Protein AF-A0A6G0Y8Z0-F1 (afdb_monomer_lite)

pLDDT: mean 74.27, std 19.46, range [31.98, 96.38]

Structure (mmCIF, N/CA/C/O backbone):
data_AF-A0A6G0Y8Z0-F1
#
_entry.id   AF-A0A6G0Y8Z0-F1
#
loop_
_atom_site.group_PDB
_atom_site.id
_atom_site.type_symbol
_atom_site.label_atom_id
_atom_site.label_alt_id
_atom_site.label_comp_id
_atom_site.label_asym_id
_atom_site.label_entity_id
_atom_site.label_seq_id
_atom_site.pdbx_PDB_ins_code
_atom_site.Cartn_x
_atom_site.Cartn_y
_atom_site.Cartn_z
_atom_site.occupancy
_atom_site.B_iso_or_equiv
_atom_site.auth_seq_id
_atom_site.auth_comp_id
_atom_site.auth_asym_id
_atom_site.auth_atom_id
_atom_site.pdbx_PDB_model_num
ATOM 1 N N . MET A 1 1 ? -22.392 6.645 44.620 1.00 35.78 1 MET A N 1
ATOM 2 C CA . MET A 1 1 ? -23.364 5.605 44.227 1.00 35.78 1 MET A CA 1
ATOM 3 C C . MET A 1 1 ? -23.033 5.172 42.813 1.00 35.78 1 MET A C 1
ATOM 5 O O . MET A 1 1 ? -23.244 5.935 41.882 1.00 35.78 1 MET A O 1
ATOM 9 N N . LEU A 1 2 ? -22.400 4.007 42.690 1.00 34.41 2 LEU A N 1
ATOM 10 C CA . LEU A 1 2 ? -22.089 3.353 41.422 1.00 34.41 2 LEU A CA 1
ATOM 11 C C . LEU A 1 2 ? -23.394 2.769 40.872 1.00 34.41 2 LEU A C 1
ATOM 13 O O . LEU A 1 2 ? -24.021 1.961 41.552 1.00 34.41 2 LEU A O 1
ATOM 17 N N . HIS A 1 3 ? -23.819 3.185 39.681 1.00 34.94 3 HIS A N 1
ATOM 18 C CA . HIS A 1 3 ? -24.912 2.524 38.973 1.00 34.94 3 HIS A CA 1
ATOM 19 C C . HIS A 1 3 ? -24.290 1.505 38.015 1.00 34.94 3 HIS A C 1
ATOM 21 O O . HIS A 1 3 ? -23.882 1.832 36.904 1.00 34.94 3 HIS A O 1
ATOM 27 N N . SER A 1 4 ? -24.121 0.285 38.523 1.00 34.31 4 SER A N 1
ATOM 28 C CA . SER A 1 4 ? -23.750 -0.896 37.749 1.00 34.31 4 SER A CA 1
ATOM 29 C C . SER A 1 4 ? -25.020 -1.440 37.105 1.00 34.31 4 SER A C 1
ATOM 31 O O . SER A 1 4 ? -25.866 -1.998 37.801 1.00 34.31 4 SER A O 1
ATOM 33 N N . THR A 1 5 ? -25.189 -1.262 35.797 1.00 39.19 5 THR A N 1
ATOM 34 C CA . THR A 1 5 ? -26.261 -1.939 35.061 1.00 39.19 5 THR A CA 1
ATOM 35 C C . THR A 1 5 ? -25.855 -3.387 34.814 1.00 39.19 5 THR A C 1
ATOM 37 O O . THR A 1 5 ? -25.030 -3.691 33.956 1.00 39.19 5 THR A O 1
ATOM 40 N N . PHE A 1 6 ? -26.437 -4.232 35.655 1.00 36.31 6 PHE A N 1
ATOM 41 C CA . PHE A 1 6 ? -26.593 -5.678 35.586 1.00 36.31 6 PHE A CA 1
ATOM 42 C C . PHE A 1 6 ? -27.009 -6.133 34.174 1.00 36.31 6 PHE A C 1
ATOM 44 O O . PHE A 1 6 ? -28.038 -5.691 33.664 1.00 36.31 6 PHE A O 1
ATOM 51 N N . ILE A 1 7 ? -26.210 -6.995 33.543 1.00 43.75 7 ILE A N 1
ATOM 52 C CA . ILE A 1 7 ? -26.629 -7.807 32.394 1.00 43.75 7 ILE A CA 1
ATOM 53 C C . ILE A 1 7 ? -26.793 -9.222 32.959 1.00 43.75 7 ILE A C 1
ATOM 55 O O . ILE A 1 7 ? -25.804 -9.737 33.479 1.00 43.75 7 ILE A O 1
ATOM 59 N N . PRO A 1 8 ? -27.998 -9.816 32.943 1.00 39.38 8 PRO A N 1
ATOM 60 C CA . PRO A 1 8 ? -28.197 -11.157 33.473 1.00 39.38 8 PRO A CA 1
ATOM 61 C C . PRO A 1 8 ? -27.444 -12.197 32.641 1.00 39.38 8 PRO A C 1
ATOM 63 O O . PRO A 1 8 ? -27.561 -12.225 31.414 1.00 39.38 8 PRO A O 1
ATOM 66 N N . ASP A 1 9 ? -26.695 -13.043 33.344 1.00 45.78 9 ASP A N 1
ATOM 67 C CA . ASP A 1 9 ? -26.258 -14.354 32.887 1.00 45.78 9 ASP A CA 1
ATOM 68 C C . ASP A 1 9 ? -27.480 -15.282 32.855 1.00 45.78 9 ASP A C 1
ATOM 70 O O . ASP A 1 9 ? -27.938 -15.704 33.911 1.00 45.78 9 ASP A O 1
ATOM 74 N N . GLU A 1 10 ? -27.990 -15.624 31.673 1.00 44.56 10 GLU A N 1
ATOM 75 C CA . GLU A 1 10 ? -28.764 -16.857 31.492 1.00 44.56 10 GLU A CA 1
ATOM 76 C C . GLU A 1 10 ? -28.266 -17.569 30.234 1.00 44.56 10 GLU A C 1
ATOM 78 O O . GLU A 1 10 ? -28.474 -17.153 29.092 1.00 44.56 10 GLU A O 1
ATOM 83 N N . VAL A 1 11 ? -27.503 -18.622 30.508 1.00 51.28 11 VAL A N 1
ATOM 84 C CA . VAL A 1 11 ? -27.180 -19.722 29.614 1.00 51.28 11 VAL A CA 1
ATOM 85 C C . VAL A 1 11 ? -28.236 -20.773 29.927 1.00 51.28 11 VAL A C 1
ATOM 87 O O . VAL A 1 11 ? -28.260 -21.225 31.062 1.00 51.28 11 VAL A O 1
ATOM 90 N N . ASP A 1 12 ? -29.079 -21.141 28.967 1.00 37.97 12 ASP A N 1
ATOM 91 C CA . ASP A 1 12 ? -29.821 -22.402 29.019 1.00 37.97 12 ASP A CA 1
ATOM 92 C C . ASP A 1 12 ? -29.934 -22.973 27.595 1.00 37.97 12 ASP A C 1
ATOM 94 O O . ASP A 1 12 ? -30.586 -22.429 26.704 1.00 37.97 12 ASP A O 1
ATOM 98 N N . ASP A 1 13 ? -29.148 -24.033 27.412 1.00 40.12 13 ASP A N 1
ATOM 99 C CA . ASP A 1 13 ? -29.498 -25.321 26.821 1.00 40.12 13 ASP A CA 1
ATOM 100 C C . ASP A 1 13 ? -29.917 -25.431 25.344 1.00 40.12 13 ASP A C 1
ATOM 102 O O . ASP A 1 13 ? -31.070 -25.339 24.939 1.00 40.12 13 ASP A O 1
ATOM 106 N N . LEU A 1 14 ? -28.896 -25.769 24.549 1.00 46.41 14 LEU A N 1
ATOM 107 C CA . LEU A 1 14 ? -28.845 -26.892 23.603 1.00 46.41 14 LEU A CA 1
ATOM 108 C C . LEU A 1 14 ? -30.175 -27.633 23.339 1.00 46.41 14 LEU A C 1
ATOM 110 O O . LEU A 1 14 ? -30.406 -28.720 23.868 1.00 46.41 14 LEU A O 1
ATOM 114 N N . GLU A 1 15 ? -30.953 -27.159 22.365 1.00 42.38 15 GLU A N 1
ATOM 115 C CA . GLU A 1 15 ? -31.803 -28.050 21.572 1.00 42.38 15 GLU A CA 1
ATOM 116 C C . GLU A 1 15 ? -31.034 -28.576 20.352 1.00 42.38 15 GLU A C 1
ATOM 118 O O . GLU A 1 15 ? -30.883 -27.956 19.300 1.00 42.38 15 GLU A O 1
ATOM 123 N N . ASN A 1 16 ? -30.507 -29.774 20.579 1.00 47.06 16 ASN A N 1
ATOM 124 C CA . ASN A 1 16 ? -30.175 -30.833 19.640 1.00 47.06 16 ASN A CA 1
ATOM 125 C C . ASN A 1 16 ? -31.035 -30.839 18.352 1.00 47.06 16 ASN A C 1
ATOM 127 O O . ASN A 1 16 ? -32.107 -31.437 18.320 1.00 47.06 16 ASN A O 1
ATOM 131 N N . CYS A 1 17 ? -30.519 -30.288 17.251 1.00 31.98 17 CYS A N 1
ATOM 132 C CA . CYS A 1 17 ? -30.958 -30.673 15.906 1.00 31.98 17 CYS A CA 1
ATOM 133 C C . CYS A 1 17 ? -30.016 -31.751 15.363 1.00 31.98 17 CYS A C 1
ATOM 135 O O . CYS A 1 17 ? -29.086 -31.489 14.599 1.00 31.98 17 CYS A O 1
ATOM 137 N N . THR A 1 18 ? -30.256 -32.988 15.792 1.00 41.16 18 THR A N 1
ATOM 138 C CA . THR A 1 18 ? -29.712 -34.186 15.153 1.00 41.16 18 THR A CA 1
ATOM 139 C C . THR A 1 18 ? -30.365 -34.315 13.779 1.00 41.16 18 THR A C 1
ATOM 141 O O . THR A 1 18 ? -31.500 -34.767 13.651 1.00 41.16 18 THR A O 1
ATOM 144 N N . MET A 1 19 ? -29.653 -33.897 12.734 1.00 42.69 19 MET A N 1
ATOM 145 C CA . MET A 1 19 ? -30.043 -34.189 11.356 1.00 42.69 19 MET A CA 1
ATOM 146 C C . MET A 1 19 ? -29.803 -35.685 11.105 1.00 42.69 19 MET A C 1
ATOM 148 O O . MET A 1 19 ? -28.689 -36.103 10.791 1.00 42.69 19 MET A O 1
ATOM 152 N N . ARG A 1 20 ? -30.843 -36.508 11.296 1.00 41.69 20 ARG A N 1
ATOM 153 C CA . ARG A 1 20 ? -30.914 -37.860 10.723 1.00 41.69 20 ARG A CA 1
ATOM 154 C C . ARG A 1 20 ? -31.044 -37.702 9.210 1.00 41.69 20 ARG A C 1
ATOM 156 O O . ARG A 1 20 ? -32.142 -37.491 8.710 1.00 41.69 20 ARG A O 1
ATOM 163 N N . ASN A 1 21 ? -29.926 -37.792 8.499 1.00 41.59 21 ASN A N 1
ATOM 164 C CA . ASN A 1 21 ? -29.939 -38.015 7.057 1.00 41.59 21 ASN A CA 1
ATOM 165 C C . ASN A 1 21 ? -30.003 -39.528 6.826 1.00 41.59 21 ASN A C 1
ATOM 167 O O . ASN A 1 21 ? -28.982 -40.185 6.641 1.00 41.59 21 ASN A O 1
ATOM 171 N N . GLU A 1 22 ? -31.209 -40.083 6.917 1.00 46.97 22 GLU A N 1
ATOM 172 C CA . GLU A 1 22 ? -31.528 -41.366 6.291 1.00 46.97 22 GLU A CA 1
ATOM 173 C C . GLU A 1 22 ? -31.823 -41.082 4.817 1.00 46.97 22 GLU A C 1
ATOM 175 O O . GLU A 1 22 ? -32.972 -40.915 4.432 1.00 46.97 22 GLU A O 1
ATOM 180 N N . ASP A 1 23 ? -30.766 -40.978 4.012 1.00 44.28 23 ASP A N 1
ATOM 181 C CA . ASP A 1 23 ? -30.859 -41.094 2.557 1.00 44.28 23 ASP A CA 1
ATOM 182 C C . ASP A 1 23 ? -29.989 -42.279 2.129 1.00 44.28 23 ASP A C 1
ATOM 184 O O . ASP A 1 23 ? -28.828 -42.158 1.732 1.00 44.28 23 ASP A O 1
ATOM 188 N N . GLU A 1 24 ? -30.576 -43.467 2.266 1.00 52.81 24 GLU A N 1
ATOM 189 C CA . GLU A 1 24 ? -30.167 -44.658 1.533 1.00 52.81 24 GLU A CA 1
ATOM 190 C C . GLU A 1 24 ? -30.472 -44.440 0.045 1.00 52.81 24 GLU A C 1
ATOM 192 O O . GLU A 1 24 ? -31.535 -44.800 -0.444 1.00 52.81 24 GLU A O 1
ATOM 197 N N . ASN A 1 25 ? -29.534 -43.841 -0.684 1.00 49.19 25 ASN A N 1
ATOM 198 C CA . ASN A 1 25 ? -29.425 -43.990 -2.135 1.00 49.19 25 ASN A CA 1
ATOM 199 C C . ASN A 1 25 ? -27.941 -44.070 -2.487 1.00 49.19 25 ASN A C 1
ATOM 201 O O . ASN A 1 25 ? -27.289 -43.095 -2.855 1.00 49.19 25 ASN A O 1
ATOM 205 N N . ASN A 1 26 ? -27.398 -45.270 -2.290 1.00 52.66 26 ASN A N 1
ATOM 206 C CA . ASN A 1 26 ? -26.040 -45.644 -2.650 1.00 52.66 26 ASN A CA 1
ATOM 207 C C . ASN A 1 26 ? -25.936 -45.892 -4.163 1.00 52.66 26 ASN A C 1
ATOM 209 O O . ASN A 1 26 ? -25.641 -47.005 -4.590 1.00 52.66 26 ASN A O 1
ATOM 213 N N . ASP A 1 27 ? -26.153 -44.852 -4.965 1.00 54.47 27 ASP A N 1
ATOM 214 C CA . ASP A 1 27 ? -25.713 -44.836 -6.360 1.00 54.47 27 ASP A CA 1
ATOM 215 C C . ASP A 1 27 ? -24.293 -44.265 -6.393 1.00 54.47 27 ASP A C 1
ATOM 217 O O . ASP A 1 27 ? -24.028 -43.157 -6.866 1.00 54.47 27 ASP A O 1
ATOM 221 N N . PHE A 1 28 ? -23.363 -45.031 -5.814 1.00 48.81 28 PHE A N 1
ATOM 222 C CA . PHE A 1 28 ? -21.930 -44.805 -5.955 1.00 48.81 28 PHE A CA 1
ATOM 223 C C . PHE A 1 28 ? -21.573 -45.103 -7.409 1.00 48.81 28 PHE A C 1
ATOM 225 O O . PHE A 1 28 ? -21.239 -46.2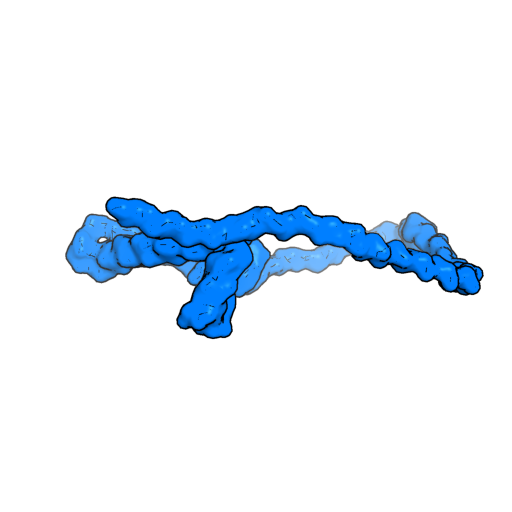26 -7.782 1.00 48.81 28 PHE A O 1
ATOM 232 N N . GLN A 1 29 ? -21.746 -44.098 -8.261 1.00 54.03 29 GLN A N 1
ATOM 233 C CA . GLN A 1 29 ? -21.295 -44.145 -9.637 1.00 54.03 29 GLN A CA 1
ATOM 234 C C . GLN A 1 29 ? -19.785 -44.369 -9.586 1.00 54.03 29 GLN A C 1
ATOM 236 O O . GLN A 1 29 ? -19.055 -43.530 -9.065 1.00 54.03 29 GLN A O 1
ATOM 241 N N . ASP A 1 30 ? -19.359 -45.547 -10.034 1.00 56.94 30 ASP A N 1
ATOM 242 C CA . ASP A 1 30 ? -17.988 -46.039 -9.970 1.00 56.94 30 ASP A CA 1
ATOM 243 C C . ASP A 1 30 ? -17.073 -45.047 -10.706 1.00 56.94 30 ASP A C 1
ATOM 245 O O . ASP A 1 30 ? -16.972 -45.041 -11.936 1.00 56.94 30 ASP A O 1
ATOM 249 N N . ILE A 1 31 ? -16.484 -44.105 -9.963 1.00 62.41 31 ILE A N 1
ATOM 250 C CA . ILE A 1 31 ? -15.497 -43.181 -10.507 1.00 62.41 31 ILE A CA 1
ATOM 251 C C . ILE A 1 31 ? -14.279 -44.053 -10.759 1.00 62.41 31 ILE A C 1
ATOM 253 O O . ILE A 1 31 ? -13.563 -44.397 -9.820 1.00 62.41 31 ILE A O 1
ATOM 257 N N . SER A 1 32 ? -14.056 -44.430 -12.018 1.00 69.50 32 SER A N 1
ATOM 258 C CA . SER A 1 32 ? -12.841 -45.128 -12.420 1.00 69.50 32 SER A CA 1
ATOM 259 C C . SER A 1 32 ? -11.649 -44.330 -11.897 1.00 69.50 32 SER A C 1
ATOM 261 O O . SER A 1 32 ? -11.380 -43.221 -12.372 1.00 69.50 32 SER A O 1
ATOM 263 N N . HIS A 1 33 ? -10.975 -44.858 -10.876 1.00 65.75 33 HIS A N 1
ATOM 264 C CA . HIS A 1 33 ? -9.751 -44.274 -10.355 1.00 65.75 33 HIS A CA 1
ATOM 265 C C . HIS A 1 33 ? -8.713 -44.370 -11.463 1.00 65.75 33 HIS A C 1
ATOM 267 O O . HIS A 1 33 ? -8.136 -45.422 -11.717 1.00 65.75 33 HIS A O 1
ATOM 273 N N . PHE A 1 34 ? -8.522 -43.260 -12.160 1.00 67.38 34 PHE A N 1
ATOM 274 C CA . PHE A 1 34 ? -7.519 -43.160 -13.192 1.00 67.38 34 PHE A CA 1
ATOM 275 C C . PHE A 1 34 ? -6.156 -43.059 -12.512 1.00 67.38 34 PHE A C 1
ATOM 277 O O . PHE A 1 34 ? -5.880 -42.089 -11.795 1.00 67.38 34 PHE A O 1
ATOM 284 N N . ASN A 1 35 ? -5.327 -44.090 -12.667 1.00 74.00 35 ASN A N 1
ATOM 285 C CA . ASN A 1 35 ? -3.992 -44.072 -12.104 1.00 74.00 35 ASN A CA 1
ATOM 286 C C . ASN A 1 35 ? -3.153 -43.074 -12.901 1.00 74.00 35 ASN A C 1
ATOM 288 O O . ASN A 1 35 ? -2.742 -43.331 -14.025 1.00 74.00 35 ASN A O 1
ATOM 292 N N . ILE A 1 36 ? -2.900 -41.918 -12.294 1.00 69.81 36 ILE A N 1
ATOM 293 C CA . ILE A 1 36 ? -2.097 -40.846 -12.880 1.00 69.81 36 ILE A CA 1
ATOM 294 C C . ILE A 1 36 ? -0.716 -41.366 -13.327 1.00 69.81 36 ILE A C 1
ATOM 296 O O . ILE A 1 36 ? -0.186 -40.876 -14.319 1.00 69.81 36 ILE A O 1
ATOM 300 N N . ALA A 1 37 ? -0.155 -42.371 -12.641 1.00 67.81 37 ALA A N 1
ATOM 301 C CA . ALA A 1 37 ? 1.120 -42.975 -13.022 1.00 67.81 37 ALA A CA 1
ATOM 302 C C . ALA A 1 37 ? 1.064 -43.670 -14.394 1.00 67.81 37 ALA A C 1
ATOM 304 O O . ALA A 1 37 ? 2.030 -43.593 -15.139 1.00 67.81 37 ALA A O 1
ATOM 305 N N . GLU A 1 38 ? -0.078 -44.255 -14.763 1.00 67.00 38 GLU A N 1
ATOM 306 C CA . GLU A 1 38 ? -0.263 -44.988 -16.024 1.00 67.00 38 GLU A CA 1
ATOM 307 C C . GLU A 1 38 ? -0.234 -44.049 -17.247 1.00 67.00 38 GLU A C 1
ATOM 309 O O . GLU A 1 38 ? 0.204 -44.444 -18.319 1.00 67.00 38 GLU A O 1
ATOM 314 N N . VAL A 1 39 ? -0.584 -42.764 -17.080 1.00 65.75 39 VAL A N 1
ATOM 315 C CA . VAL A 1 39 ? -0.416 -41.732 -18.129 1.00 65.75 39 VAL A CA 1
ATOM 316 C C . VAL A 1 39 ? 1.015 -41.254 -18.290 1.00 65.75 39 VAL A C 1
ATOM 318 O O . VAL A 1 39 ? 1.391 -40.792 -19.364 1.00 65.75 39 VAL A O 1
ATOM 321 N N . PHE A 1 40 ? 1.814 -41.347 -17.233 1.00 64.12 40 PHE A N 1
ATOM 322 C CA . PHE A 1 40 ? 3.207 -40.920 -17.271 1.00 64.12 40 PHE A CA 1
ATOM 323 C C . PHE A 1 40 ? 4.156 -42.017 -17.772 1.00 64.12 40 PHE A C 1
ATOM 325 O O . PHE A 1 40 ? 5.321 -41.716 -18.017 1.00 64.12 40 PHE A O 1
ATOM 332 N N . GLU A 1 41 ? 3.686 -43.258 -17.946 1.00 63.81 41 GLU A N 1
ATOM 333 C CA . GLU A 1 41 ? 4.505 -44.368 -18.458 1.00 63.81 41 GLU A CA 1
ATOM 334 C C . GLU A 1 41 ? 4.609 -44.403 -19.999 1.00 63.81 41 GLU A C 1
ATOM 336 O O . GLU A 1 41 ? 5.533 -45.024 -20.519 1.00 63.81 41 GLU A O 1
ATOM 341 N N . GLU A 1 42 ? 3.740 -43.696 -20.738 1.00 60.84 42 GLU A N 1
ATOM 342 C CA . GLU A 1 42 ? 3.713 -43.719 -22.218 1.00 60.84 42 GLU A CA 1
ATOM 343 C C . GLU A 1 42 ? 4.314 -42.489 -22.921 1.00 60.84 42 GLU A C 1
ATOM 345 O O . GLU A 1 42 ? 4.265 -42.393 -24.148 1.00 60.84 42 GLU A O 1
ATOM 350 N N . THR A 1 43 ? 4.930 -41.549 -22.204 1.00 61.94 43 THR A N 1
ATOM 351 C CA . THR A 1 43 ? 5.640 -40.447 -22.867 1.00 61.94 43 THR A CA 1
ATOM 352 C C . THR A 1 43 ? 7.126 -40.768 -22.948 1.00 61.94 43 THR A C 1
ATOM 354 O O . THR A 1 43 ? 7.830 -40.676 -21.942 1.00 61.94 43 THR A O 1
ATOM 357 N N . GLU A 1 44 ? 7.608 -41.103 -24.153 1.00 64.25 44 GLU A N 1
ATOM 358 C CA . GLU A 1 44 ? 9.004 -40.856 -24.545 1.00 64.25 44 GLU A CA 1
ATOM 359 C C . GLU A 1 44 ? 9.433 -39.485 -24.003 1.00 64.25 44 GLU A C 1
ATOM 361 O O . GLU A 1 44 ? 8.595 -38.587 -23.970 1.00 64.25 44 GLU A O 1
ATOM 366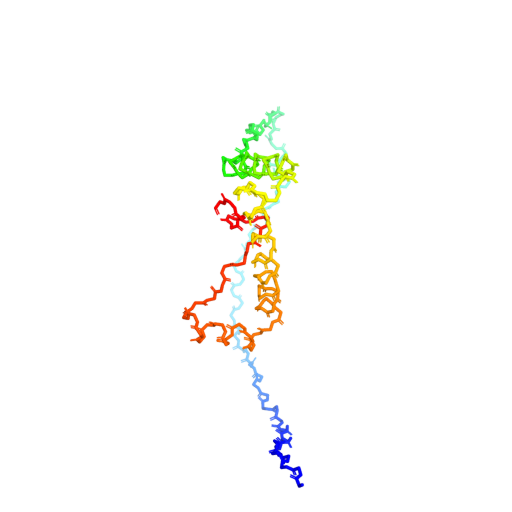 N N . ASP A 1 45 ? 10.691 -39.350 -23.561 1.00 64.62 45 ASP A N 1
ATOM 367 C CA . ASP A 1 45 ? 11.285 -38.206 -22.843 1.00 64.62 45 ASP A CA 1
ATOM 368 C C . ASP A 1 45 ? 11.111 -36.830 -23.541 1.00 64.62 45 ASP A C 1
ATOM 370 O O . ASP A 1 45 ? 12.075 -36.152 -23.913 1.00 64.62 45 ASP A O 1
ATOM 374 N N . GLU A 1 46 ? 9.879 -36.362 -23.718 1.00 67.44 46 GLU A N 1
ATOM 375 C CA . GLU A 1 46 ? 9.569 -35.010 -24.125 1.00 67.44 46 GLU A CA 1
ATOM 376 C C . GLU A 1 46 ? 9.917 -34.123 -22.938 1.00 67.44 46 GLU A C 1
ATOM 378 O O . GLU A 1 46 ? 9.270 -34.116 -21.889 1.00 67.44 46 GLU A O 1
ATOM 383 N N . VAL A 1 47 ? 11.011 -33.380 -23.084 1.00 76.69 47 VAL A N 1
ATOM 384 C CA . VAL A 1 47 ? 11.438 -32.395 -22.096 1.00 76.69 47 VAL A CA 1
ATOM 385 C C . VAL A 1 47 ? 10.401 -31.274 -22.075 1.00 76.69 47 VAL A C 1
ATOM 387 O O . VAL A 1 47 ? 10.498 -30.291 -22.814 1.00 76.69 47 VAL A O 1
ATOM 390 N N . TYR A 1 48 ? 9.397 -31.413 -21.215 1.00 76.50 48 TYR A N 1
ATOM 391 C CA . TYR A 1 48 ? 8.405 -30.378 -20.967 1.00 76.50 48 TYR A CA 1
ATOM 392 C C . TYR A 1 48 ? 9.091 -29.153 -20.344 1.00 76.50 48 TYR A C 1
ATOM 394 O O . TYR A 1 48 ? 9.375 -29.097 -19.146 1.00 76.50 48 TYR A O 1
ATOM 402 N N . LEU A 1 49 ? 9.374 -28.143 -21.167 1.00 83.19 49 LEU A N 1
ATOM 403 C CA . LEU A 1 49 ? 9.872 -26.853 -20.698 1.00 83.19 49 LEU A CA 1
ATOM 404 C C . LEU A 1 49 ? 8.697 -26.010 -20.205 1.00 83.19 49 LEU A C 1
ATOM 406 O O . LEU A 1 49 ? 7.842 -25.595 -20.989 1.00 83.19 49 LEU A O 1
ATOM 410 N N . LEU A 1 50 ? 8.680 -25.695 -18.909 1.00 84.31 50 LEU A N 1
ATOM 411 C CA . LEU A 1 50 ? 7.742 -24.703 -18.395 1.00 84.31 50 LEU A CA 1
ATOM 412 C C . LEU A 1 50 ? 8.014 -23.343 -19.062 1.00 84.31 50 LEU A C 1
ATOM 414 O O . LEU A 1 50 ? 9.179 -22.952 -19.223 1.00 84.31 50 LEU A O 1
ATOM 418 N N . PRO A 1 51 ? 6.962 -22.577 -19.406 1.00 85.44 51 PRO A N 1
ATOM 419 C CA . PRO A 1 51 ? 7.118 -21.200 -19.840 1.00 85.44 51 PRO A CA 1
ATOM 420 C C . PRO A 1 51 ? 7.959 -20.400 -18.845 1.00 85.44 51 PRO A C 1
ATOM 422 O O . PRO A 1 51 ? 7.879 -20.587 -17.628 1.00 85.44 51 PRO A O 1
ATOM 425 N N . LYS A 1 52 ? 8.764 -19.470 -19.366 1.00 86.75 52 LYS A N 1
ATOM 426 C CA . LYS A 1 52 ? 9.590 -18.604 -18.522 1.00 86.75 52 LYS A CA 1
ATOM 427 C C . LYS A 1 52 ? 8.698 -17.853 -17.537 1.00 86.75 52 LYS A C 1
ATOM 429 O O . LYS A 1 52 ? 7.717 -17.222 -17.921 1.00 86.75 52 LYS A O 1
ATOM 434 N N . HIS A 1 53 ? 9.073 -17.888 -16.263 1.00 86.94 53 HIS A N 1
ATOM 435 C CA . HIS A 1 53 ? 8.342 -17.176 -15.227 1.00 86.94 53 HIS A CA 1
ATOM 436 C C . HIS A 1 53 ? 8.453 -15.657 -15.441 1.00 86.94 53 HIS A C 1
ATOM 438 O O . HIS A 1 53 ? 9.513 -15.056 -15.237 1.00 86.94 53 HIS A O 1
ATOM 444 N N . HIS A 1 54 ? 7.350 -15.017 -15.825 1.00 85.31 54 HIS A N 1
ATOM 445 C CA . HIS A 1 54 ? 7.272 -13.565 -15.955 1.00 85.31 54 HIS A CA 1
ATOM 446 C C . HIS A 1 54 ? 6.970 -12.918 -14.602 1.00 85.31 54 HIS A C 1
ATOM 448 O O . HIS A 1 54 ? 6.122 -13.377 -13.840 1.00 85.31 54 HIS A O 1
ATOM 454 N N . ARG A 1 55 ? 7.667 -11.824 -14.283 1.00 84.56 55 ARG A N 1
ATOM 455 C CA . ARG A 1 55 ? 7.357 -11.048 -13.076 1.00 84.56 55 ARG A CA 1
ATOM 456 C C . ARG A 1 55 ? 6.038 -10.306 -13.271 1.00 84.56 55 ARG A C 1
ATOM 458 O O . ARG A 1 55 ? 5.818 -9.697 -14.314 1.00 84.56 55 ARG A O 1
ATOM 465 N N . CYS A 1 56 ? 5.191 -10.319 -12.247 1.00 85.50 56 CYS A N 1
ATOM 466 C CA . CYS A 1 56 ? 3.945 -9.562 -12.246 1.00 85.50 56 CYS A CA 1
ATOM 467 C C . CYS A 1 56 ? 4.230 -8.056 -12.385 1.00 85.50 56 CYS A C 1
ATOM 469 O O . CYS A 1 56 ? 5.007 -7.497 -11.608 1.00 85.50 56 CYS A O 1
ATOM 471 N N . ALA A 1 57 ? 3.581 -7.393 -13.348 1.00 87.56 57 ALA A N 1
ATOM 472 C CA . ALA A 1 57 ? 3.757 -5.960 -13.587 1.00 87.56 57 ALA A CA 1
ATOM 473 C C . ALA A 1 57 ? 3.426 -5.123 -12.340 1.00 87.56 57 ALA A C 1
ATOM 475 O O . ALA A 1 57 ? 4.197 -4.235 -11.984 1.00 87.56 57 ALA A O 1
ATOM 476 N N . ALA A 1 58 ? 2.346 -5.464 -11.626 1.00 85.06 58 ALA A N 1
ATOM 477 C CA . ALA A 1 58 ? 1.973 -4.801 -10.377 1.00 85.06 58 ALA A CA 1
ATOM 478 C C . ALA A 1 58 ? 3.070 -4.936 -9.309 1.00 85.06 58 ALA A C 1
ATOM 480 O O . ALA A 1 58 ? 3.423 -3.962 -8.652 1.00 85.06 58 ALA A O 1
ATOM 481 N N . HIS A 1 59 ? 3.689 -6.115 -9.188 1.00 83.81 59 HIS A N 1
ATOM 482 C CA . HIS A 1 59 ? 4.798 -6.318 -8.256 1.00 83.81 59 HIS A CA 1
ATOM 483 C C . HIS A 1 59 ? 6.009 -5.442 -8.612 1.00 83.81 59 HIS A C 1
ATOM 485 O O . HIS A 1 59 ? 6.594 -4.810 -7.733 1.00 83.81 59 HIS A O 1
ATOM 491 N N . THR A 1 60 ? 6.355 -5.344 -9.899 1.00 88.69 60 THR A N 1
ATOM 492 C CA . THR A 1 60 ? 7.430 -4.454 -10.358 1.00 88.69 60 THR A CA 1
ATOM 493 C C . THR A 1 60 ? 7.105 -2.982 -10.083 1.00 88.69 60 THR A C 1
ATOM 495 O O . THR A 1 60 ? 7.962 -2.267 -9.568 1.00 88.69 60 THR A O 1
ATOM 498 N N . LEU A 1 61 ? 5.878 -2.526 -10.361 1.00 87.94 61 LEU A N 1
ATOM 499 C CA . LEU A 1 61 ? 5.456 -1.147 -10.079 1.00 87.94 61 LEU A CA 1
ATOM 500 C C . LEU A 1 61 ? 5.483 -0.834 -8.577 1.00 87.94 61 LEU A C 1
ATOM 502 O O . LEU A 1 61 ? 6.011 0.206 -8.184 1.00 87.94 61 LEU A O 1
ATOM 506 N N . ASN A 1 62 ? 5.010 -1.754 -7.732 1.00 86.12 62 ASN A N 1
ATOM 507 C CA . ASN A 1 62 ? 5.088 -1.624 -6.278 1.00 86.12 62 ASN A CA 1
ATOM 508 C C . ASN A 1 62 ? 6.536 -1.491 -5.790 1.00 86.12 62 ASN A C 1
ATOM 510 O O . ASN A 1 62 ? 6.829 -0.658 -4.930 1.00 86.12 62 ASN A O 1
ATOM 514 N N . LEU A 1 63 ? 7.446 -2.310 -6.335 1.00 86.69 63 LEU A N 1
ATOM 515 C CA . LEU A 1 63 ? 8.869 -2.244 -6.008 1.00 86.69 63 LEU A CA 1
ATOM 516 C C . LEU A 1 63 ? 9.463 -0.889 -6.395 1.00 86.69 63 LEU A C 1
ATOM 518 O O . LEU A 1 63 ? 10.192 -0.313 -5.591 1.00 86.69 63 LEU A O 1
ATOM 522 N N . ILE A 1 64 ? 9.151 -0.368 -7.583 1.00 89.69 64 ILE A N 1
ATOM 523 C CA . ILE A 1 64 ? 9.621 0.954 -8.023 1.00 89.69 64 ILE A CA 1
ATOM 524 C C . ILE A 1 64 ? 9.103 2.034 -7.066 1.00 89.69 64 ILE A C 1
ATOM 526 O O . ILE A 1 64 ? 9.901 2.741 -6.451 1.00 89.69 64 ILE A O 1
ATOM 530 N N . ALA A 1 65 ? 7.785 2.091 -6.854 1.00 88.62 65 ALA A N 1
ATOM 531 C CA . ALA A 1 65 ? 7.155 3.091 -5.995 1.00 88.62 65 ALA A CA 1
ATOM 532 C C . ALA A 1 65 ? 7.717 3.066 -4.564 1.00 88.62 65 ALA A C 1
ATOM 534 O O . ALA A 1 65 ? 8.096 4.103 -4.017 1.00 88.62 65 ALA A O 1
ATOM 535 N N . THR A 1 66 ? 7.832 1.877 -3.967 1.00 88.50 66 THR A N 1
ATOM 536 C CA . THR A 1 66 ? 8.318 1.726 -2.589 1.00 88.50 66 THR A CA 1
ATOM 537 C C . THR A 1 66 ? 9.784 2.139 -2.468 1.00 88.50 66 THR A C 1
ATOM 539 O O . THR A 1 66 ? 10.128 2.899 -1.560 1.00 88.50 66 THR A O 1
ATOM 542 N N . ASN A 1 67 ? 10.647 1.693 -3.386 1.00 90.38 67 ASN A N 1
ATOM 543 C CA . ASN A 1 67 ? 12.074 2.020 -3.348 1.00 90.38 67 ASN A CA 1
ATOM 544 C C . ASN A 1 67 ? 12.330 3.517 -3.562 1.00 90.38 67 ASN A C 1
ATOM 546 O O . ASN A 1 67 ? 13.157 4.105 -2.859 1.00 90.38 67 ASN A O 1
ATOM 550 N N . ASP A 1 68 ? 11.622 4.145 -4.498 1.00 90.00 68 ASP A N 1
ATOM 551 C CA . ASP A 1 68 ? 11.811 5.563 -4.811 1.00 90.00 68 ASP A CA 1
ATOM 552 C C . ASP A 1 68 ? 11.346 6.451 -3.657 1.00 90.00 68 ASP A C 1
ATOM 554 O O . ASP A 1 68 ? 12.078 7.348 -3.220 1.00 90.00 68 ASP A O 1
ATOM 558 N N . ILE A 1 69 ? 10.179 6.146 -3.080 1.00 87.62 69 ILE A N 1
ATOM 559 C CA . ILE A 1 69 ? 9.670 6.850 -1.900 1.00 87.62 69 ILE A CA 1
ATOM 560 C C . ILE A 1 69 ? 10.620 6.656 -0.710 1.00 87.62 69 ILE A C 1
ATOM 562 O O . ILE A 1 69 ? 10.949 7.629 -0.026 1.00 87.62 69 ILE A O 1
ATOM 566 N N . GLN A 1 70 ? 11.117 5.439 -0.467 1.00 87.81 70 GLN A N 1
ATOM 567 C CA . GLN A 1 70 ? 12.066 5.175 0.621 1.00 87.81 70 GLN A CA 1
ATOM 568 C C . GLN A 1 70 ? 13.373 5.959 0.456 1.00 87.81 70 GLN A C 1
ATOM 570 O O . GLN A 1 70 ? 13.852 6.556 1.429 1.00 87.81 70 GLN A O 1
ATOM 575 N N . LYS A 1 71 ? 13.933 6.018 -0.757 1.00 89.69 71 LYS A N 1
ATOM 576 C CA . LYS A 1 71 ? 15.135 6.814 -1.054 1.00 89.69 71 LYS A CA 1
ATOM 577 C C . LYS A 1 71 ? 14.883 8.303 -0.829 1.00 89.69 71 LYS A C 1
ATOM 579 O O . LYS A 1 71 ? 15.659 8.950 -0.121 1.00 89.69 71 LYS A O 1
ATOM 584 N N . ALA A 1 72 ? 13.774 8.829 -1.349 1.00 87.69 72 ALA A N 1
ATOM 585 C CA . ALA A 1 72 ? 13.397 10.230 -1.179 1.00 87.69 72 ALA A CA 1
ATOM 586 C C . ALA A 1 72 ? 13.254 10.593 0.313 1.00 87.69 72 ALA A C 1
ATOM 588 O O . ALA A 1 72 ? 13.852 11.556 0.801 1.00 87.69 72 ALA A O 1
ATOM 589 N N . ILE A 1 73 ? 12.526 9.775 1.076 1.00 88.19 73 ILE A N 1
ATOM 590 C CA . ILE A 1 73 ? 12.293 9.972 2.514 1.00 88.19 73 ILE A CA 1
ATOM 591 C C . ILE A 1 73 ? 13.584 9.850 3.345 1.00 88.19 73 ILE A C 1
ATOM 593 O O . ILE A 1 73 ? 13.723 10.518 4.379 1.00 88.19 73 ILE A O 1
ATOM 597 N N . SER A 1 74 ? 14.520 8.997 2.928 1.00 85.50 74 SER A N 1
ATOM 598 C CA . SER A 1 74 ? 15.811 8.810 3.606 1.00 85.50 74 SER A CA 1
ATOM 599 C C . SER A 1 74 ? 16.749 10.002 3.397 1.00 85.50 74 SER A C 1
ATOM 601 O O . SER A 1 74 ? 17.480 10.378 4.314 1.00 85.50 74 SER A O 1
ATOM 603 N N . GLY A 1 75 ? 16.679 10.648 2.230 1.00 82.25 75 GLY A N 1
ATOM 604 C CA . GLY A 1 75 ? 17.402 11.890 1.941 1.00 82.25 75 GLY A CA 1
ATOM 605 C C . GLY A 1 75 ? 16.836 13.128 2.651 1.00 82.25 75 GLY A C 1
ATOM 606 O O . GLY A 1 75 ? 17.549 14.113 2.847 1.00 82.25 75 GLY A O 1
ATOM 607 N N . ALA A 1 76 ? 15.573 13.091 3.088 1.00 82.19 76 ALA A N 1
ATOM 608 C CA . ALA A 1 76 ? 14.940 14.195 3.802 1.00 82.19 76 ALA A CA 1
ATOM 609 C C . ALA A 1 76 ? 15.470 14.314 5.243 1.00 82.19 76 ALA A C 1
ATOM 611 O O . ALA A 1 76 ? 15.002 13.617 6.146 1.00 82.19 76 ALA A O 1
ATOM 612 N N . LYS A 1 77 ? 16.437 15.216 5.459 1.00 78.94 77 LYS A N 1
ATOM 613 C CA . LYS A 1 77 ? 17.035 15.504 6.781 1.00 78.94 77 LYS A CA 1
ATOM 614 C C . LYS A 1 77 ? 16.614 16.850 7.387 1.00 78.94 77 LYS A C 1
ATOM 616 O O . LYS A 1 77 ? 16.739 17.035 8.589 1.00 78.94 77 LYS A O 1
ATOM 621 N N . ASN A 1 78 ? 16.090 17.774 6.577 1.00 76.94 78 ASN A N 1
ATOM 622 C CA . ASN A 1 78 ? 15.763 19.133 7.019 1.00 76.94 78 ASN A CA 1
ATOM 623 C C . ASN A 1 78 ? 14.278 19.302 7.354 1.00 76.94 78 ASN A C 1
ATOM 625 O O . ASN A 1 78 ? 13.422 19.091 6.495 1.00 76.94 78 ASN A O 1
ATOM 629 N N . ALA A 1 79 ? 13.987 19.795 8.563 1.00 74.75 79 ALA A N 1
ATOM 630 C CA . ALA A 1 79 ? 12.627 20.014 9.071 1.00 74.75 79 ALA A CA 1
ATOM 631 C C . ALA A 1 79 ? 11.797 21.031 8.261 1.00 74.75 79 ALA A C 1
ATOM 633 O O . ALA A 1 79 ? 10.564 21.004 8.281 1.00 74.75 79 ALA A O 1
ATOM 634 N N . VAL A 1 80 ? 12.472 21.911 7.519 1.00 79.25 80 VAL A N 1
ATOM 635 C CA . VAL A 1 80 ? 11.843 22.915 6.649 1.00 79.25 80 VAL A CA 1
ATOM 636 C C . VAL A 1 80 ? 11.318 22.291 5.349 1.00 79.25 80 VAL A C 1
ATOM 638 O O . VAL A 1 80 ? 10.348 22.790 4.779 1.00 79.25 80 VAL A O 1
ATOM 641 N N . SER A 1 81 ? 11.898 21.169 4.905 1.00 84.88 81 SER A N 1
ATOM 642 C CA . SER A 1 81 ? 11.511 20.508 3.657 1.00 84.88 81 SER A CA 1
ATOM 643 C C . SER A 1 81 ? 10.095 19.935 3.737 1.00 84.88 81 SER A C 1
ATOM 645 O O . SER A 1 81 ? 9.734 19.232 4.686 1.00 84.88 81 SER A O 1
ATOM 647 N N . SER A 1 82 ? 9.298 20.169 2.693 1.00 86.38 82 SER A N 1
ATOM 648 C CA . SER A 1 82 ? 7.969 19.567 2.528 1.00 86.38 82 SER A CA 1
ATOM 649 C C . SER A 1 82 ? 8.012 18.036 2.607 1.00 86.38 82 SER A C 1
ATOM 651 O O . SER A 1 82 ? 7.092 17.420 3.145 1.00 86.38 82 SER A O 1
ATOM 653 N N . LEU A 1 83 ? 9.114 17.422 2.163 1.00 88.19 83 LEU A N 1
ATOM 654 C CA . LEU A 1 83 ? 9.315 15.973 2.195 1.00 88.19 83 LEU A CA 1
ATOM 655 C C . LEU A 1 83 ? 9.496 15.434 3.624 1.00 88.19 83 LEU A C 1
ATOM 657 O O . LEU A 1 83 ? 8.987 14.363 3.953 1.00 88.19 83 LEU A O 1
ATOM 661 N N . TRP A 1 84 ? 10.147 16.197 4.510 1.00 89.06 84 TRP A N 1
ATOM 662 C CA . TRP A 1 84 ? 10.242 15.852 5.934 1.00 89.06 84 TRP A CA 1
ATOM 663 C C . TRP A 1 84 ? 8.874 15.910 6.619 1.00 89.06 84 TRP A C 1
ATOM 665 O O . TRP A 1 84 ? 8.490 14.991 7.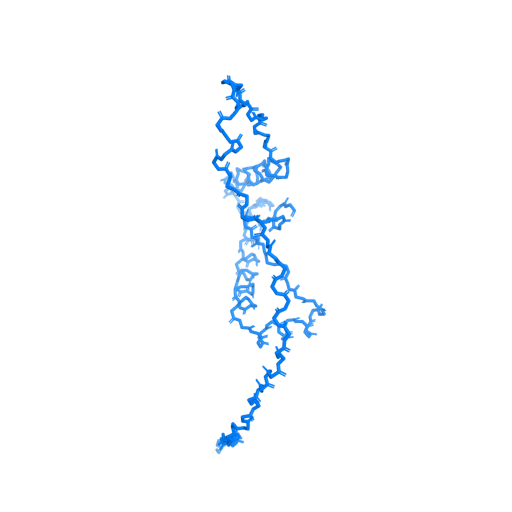346 1.00 89.06 84 TRP A O 1
ATOM 675 N N . LYS A 1 85 ? 8.097 16.965 6.344 1.00 90.94 85 LYS A N 1
ATOM 676 C CA . LYS A 1 85 ? 6.729 17.100 6.868 1.00 90.94 85 LYS A CA 1
ATOM 677 C C . LYS A 1 85 ? 5.844 15.947 6.391 1.00 90.94 85 LYS A C 1
ATOM 679 O O . LYS A 1 85 ? 5.096 15.381 7.190 1.00 90.94 85 LYS A O 1
ATOM 684 N N . TYR A 1 86 ? 5.965 15.562 5.119 1.00 90.62 86 TYR A N 1
ATOM 685 C CA . TYR A 1 86 ? 5.295 14.382 4.574 1.00 90.62 86 TYR A CA 1
ATOM 686 C C . TYR A 1 86 ? 5.717 13.099 5.301 1.00 90.62 86 TYR A C 1
ATOM 688 O O . TYR A 1 86 ? 4.852 12.352 5.752 1.00 90.62 86 TYR A O 1
ATOM 696 N N . LYS A 1 87 ? 7.020 12.857 5.495 1.00 90.44 87 LYS A N 1
ATOM 697 C CA . LYS A 1 87 ? 7.538 11.698 6.248 1.00 90.44 87 LYS A CA 1
ATOM 698 C C . LYS A 1 87 ? 6.929 11.600 7.648 1.00 90.44 87 LYS A C 1
ATOM 700 O O . LYS A 1 87 ? 6.534 10.523 8.086 1.00 90.44 87 LYS A O 1
ATOM 705 N N . GLN A 1 88 ? 6.833 12.714 8.365 1.00 90.94 88 GLN A N 1
ATOM 706 C CA . GLN A 1 88 ? 6.284 12.715 9.720 1.00 90.94 88 GLN A CA 1
ATOM 707 C C . GLN A 1 88 ? 4.772 12.432 9.731 1.00 90.94 88 GLN A C 1
ATOM 709 O O . GLN A 1 88 ? 4.291 11.601 10.511 1.00 90.94 88 GLN A O 1
ATOM 714 N N . LYS A 1 89 ? 4.017 13.087 8.840 1.00 93.06 89 LYS A N 1
ATOM 715 C CA . LYS A 1 89 ? 2.564 12.896 8.721 1.00 93.06 89 LYS A CA 1
ATOM 716 C C . LYS A 1 89 ? 2.204 11.494 8.228 1.00 93.06 89 LYS A C 1
ATOM 718 O O . LYS A 1 89 ? 1.325 10.861 8.803 1.00 93.06 89 LYS A O 1
ATOM 723 N N . SER A 1 90 ? 2.900 10.978 7.219 1.00 91.00 90 SER A N 1
ATOM 724 C CA . SER A 1 90 ? 2.680 9.619 6.705 1.00 91.00 90 SER A CA 1
ATOM 725 C C . SER A 1 90 ? 2.914 8.575 7.796 1.00 91.00 90 SER A C 1
ATOM 727 O O . SER A 1 90 ? 2.022 7.786 8.079 1.00 91.00 90 SER A O 1
ATOM 729 N N . ARG A 1 91 ? 4.038 8.617 8.522 1.00 90.94 91 ARG A N 1
ATOM 730 C CA . ARG A 1 91 ? 4.299 7.642 9.602 1.00 90.94 91 ARG A CA 1
ATOM 731 C C . ARG A 1 91 ? 3.227 7.647 10.690 1.00 90.94 91 ARG A C 1
ATOM 733 O O . ARG A 1 91 ? 2.807 6.587 11.140 1.00 90.94 91 ARG A O 1
ATOM 740 N N . THR A 1 92 ? 2.789 8.827 11.124 1.00 95.12 92 THR A N 1
ATOM 741 C CA . THR A 1 92 ? 1.781 8.943 12.192 1.00 95.12 92 THR A CA 1
ATOM 742 C C . THR A 1 92 ? 0.389 8.511 11.734 1.00 95.12 92 THR A C 1
ATOM 744 O O . THR A 1 92 ? -0.325 7.858 12.494 1.00 95.12 92 THR A O 1
ATOM 747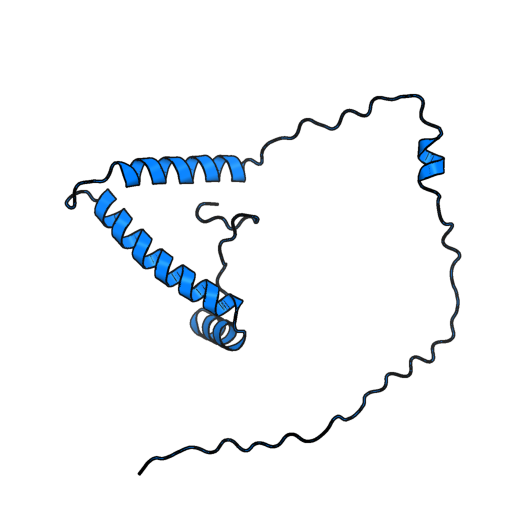 N N . THR A 1 93 ? 0.004 8.837 10.501 1.00 94.12 93 THR A N 1
ATOM 748 C CA . THR A 1 93 ? -1.277 8.410 9.916 1.00 94.12 93 THR A CA 1
ATOM 749 C C . THR A 1 93 ? -1.304 6.907 9.668 1.00 94.12 93 THR A C 1
ATOM 751 O O . THR A 1 93 ? -2.215 6.243 10.157 1.00 94.12 93 THR A O 1
ATOM 754 N N . PHE A 1 94 ? -0.275 6.345 9.026 1.00 91.44 94 PHE A N 1
ATOM 755 C CA . PHE A 1 94 ? -0.184 4.903 8.800 1.00 91.44 94 PHE A CA 1
ATOM 756 C C . PHE A 1 94 ? -0.120 4.111 10.106 1.00 91.44 94 PHE A C 1
ATOM 758 O O . PHE A 1 94 ? -0.791 3.096 10.201 1.00 91.44 94 PHE A O 1
ATOM 765 N N . ALA A 1 95 ? 0.565 4.593 11.151 1.00 93.62 95 ALA A N 1
ATOM 766 C CA . ALA A 1 95 ? 0.541 3.922 12.454 1.00 93.62 95 ALA A CA 1
ATOM 767 C C . ALA A 1 95 ? -0.887 3.796 13.019 1.00 93.62 95 ALA A C 1
ATOM 769 O O . ALA A 1 95 ? -1.283 2.724 13.476 1.00 93.62 95 ALA A O 1
ATOM 770 N N . LYS A 1 96 ? -1.690 4.867 12.941 1.00 95.19 96 LYS A N 1
ATOM 771 C CA . LYS A 1 96 ? -3.100 4.837 13.364 1.00 95.19 96 LYS A CA 1
ATOM 772 C C . LYS A 1 96 ? -3.921 3.883 12.496 1.00 95.19 96 LYS A C 1
ATOM 774 O O . LYS A 1 96 ? -4.673 3.076 13.040 1.00 95.19 96 LYS A O 1
ATOM 779 N N . LEU A 1 97 ? -3.739 3.926 11.176 1.00 92.00 97 LEU A N 1
ATOM 780 C CA . LEU A 1 97 ? -4.421 3.016 10.252 1.00 92.00 97 LEU A CA 1
ATOM 781 C C . LEU A 1 97 ? -4.071 1.553 10.536 1.00 92.00 97 LEU A C 1
ATOM 783 O O . LEU A 1 97 ? -4.975 0.739 10.664 1.00 92.00 97 LEU A O 1
ATOM 787 N N . THR A 1 98 ? -2.799 1.226 10.765 1.00 91.38 98 THR A N 1
ATOM 788 C CA . THR A 1 98 ? -2.372 -0.125 11.147 1.00 91.38 98 THR A CA 1
ATOM 789 C C . THR A 1 98 ? -3.037 -0.586 12.436 1.00 91.38 98 THR A C 1
ATOM 791 O O . THR A 1 98 ? -3.518 -1.716 12.503 1.00 91.38 98 THR A O 1
ATOM 794 N N . THR A 1 99 ? -3.139 0.276 13.453 1.00 93.50 99 THR A N 1
ATOM 795 C CA . THR A 1 99 ? -3.871 -0.094 14.675 1.00 93.50 99 THR A CA 1
ATOM 796 C C . THR A 1 99 ? -5.352 -0.352 14.410 1.00 93.50 99 THR A C 1
ATOM 798 O O . THR A 1 99 ? -5.927 -1.247 15.024 1.00 93.50 99 THR A O 1
ATOM 801 N N . LEU A 1 100 ? -5.964 0.396 13.491 1.00 93.19 100 LEU A N 1
ATOM 802 C CA . LEU A 1 100 ? -7.369 0.244 13.136 1.00 93.19 100 LEU A CA 1
ATOM 803 C C . LEU A 1 100 ? -7.610 -1.038 12.332 1.00 93.19 100 LEU A C 1
ATOM 805 O O . LEU A 1 100 ? -8.487 -1.817 12.697 1.00 93.19 100 LEU A O 1
ATOM 809 N N . TRP A 1 101 ? -6.789 -1.306 11.316 1.00 93.00 101 TRP A N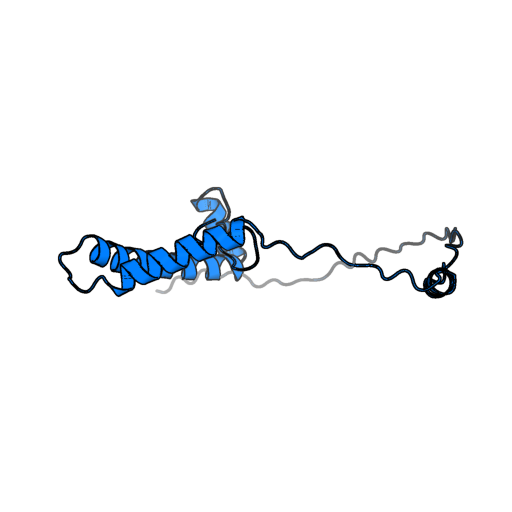 1
ATOM 810 C CA . TRP A 1 101 ? -6.832 -2.545 10.539 1.00 93.00 101 TRP A CA 1
ATOM 811 C C . TRP A 1 101 ? -6.644 -3.775 11.427 1.00 93.00 101 TRP A C 1
ATOM 813 O O . TRP A 1 101 ? -7.444 -4.703 11.361 1.00 93.00 101 TRP A O 1
ATOM 823 N N . ASN A 1 102 ? -5.666 -3.741 12.339 1.00 92.31 102 ASN A N 1
ATOM 824 C CA . ASN A 1 102 ? -5.440 -4.828 13.294 1.00 92.31 102 ASN A CA 1
ATOM 825 C C . ASN A 1 102 ? -6.636 -5.049 14.230 1.00 92.31 102 ASN A C 1
ATOM 827 O O . ASN A 1 102 ? -6.903 -6.177 14.637 1.00 92.31 102 ASN A O 1
ATOM 831 N N . LYS A 1 103 ? -7.348 -3.984 14.615 1.00 93.94 103 LYS A N 1
ATOM 832 C CA . LYS A 1 103 ? -8.555 -4.101 15.442 1.00 93.94 103 LYS A CA 1
ATOM 833 C C . LYS A 1 103 ? -9.728 -4.675 14.651 1.00 93.94 103 LYS A C 1
ATOM 835 O O . LYS A 1 103 ? -10.412 -5.552 15.170 1.00 93.94 103 LYS A O 1
ATOM 840 N N . GLN A 1 104 ? -9.920 -4.229 13.408 1.00 94.00 104 GLN A N 1
ATOM 841 C CA . GLN A 1 104 ? -10.934 -4.777 12.506 1.00 94.00 104 GLN A CA 1
ATOM 842 C C . GLN A 1 104 ? -10.709 -6.272 12.263 1.00 94.00 104 GLN A C 1
ATOM 844 O O . GLN A 1 104 ? -11.643 -7.057 12.367 1.00 94.00 104 GLN A O 1
ATOM 849 N N . SER A 1 105 ? -9.470 -6.680 11.971 1.00 91.31 105 SER A N 1
ATOM 850 C CA . SER A 1 105 ? -9.161 -8.071 11.626 1.00 91.31 105 SER A CA 1
ATOM 851 C C . SER A 1 105 ? -9.273 -9.035 12.811 1.00 91.31 105 SER A C 1
ATOM 853 O O . SER A 1 105 ? -9.402 -10.236 12.604 1.00 91.31 105 SER A O 1
ATOM 855 N N . ARG A 1 106 ? -9.189 -8.532 14.050 1.00 93.12 106 ARG A N 1
ATOM 856 C CA . ARG A 1 106 ? -9.207 -9.349 15.276 1.00 93.12 106 ARG A CA 1
ATOM 857 C C . ARG A 1 106 ? -10.561 -9.385 15.983 1.00 93.12 106 ARG A C 1
ATOM 859 O O . ARG A 1 106 ? -10.752 -10.237 16.842 1.00 93.12 106 ARG A O 1
ATOM 866 N N . SER A 1 107 ? -11.474 -8.458 15.692 1.00 94.50 107 SER A N 1
ATOM 867 C CA . SER A 1 107 ? -12.749 -8.346 16.407 1.00 94.50 107 SER A CA 1
ATOM 868 C C . SER A 1 107 ? -13.900 -8.033 15.460 1.00 94.50 107 SER A C 1
ATOM 870 O O . SER A 1 107 ? -13.963 -6.941 14.896 1.00 94.50 107 SER A O 1
ATOM 872 N N . SER A 1 108 ? -14.856 -8.961 15.366 1.00 93.31 108 SER A N 1
ATOM 873 C CA . SER A 1 108 ? -16.109 -8.772 14.624 1.00 93.31 108 SER A CA 1
ATOM 874 C C . SER A 1 108 ? -16.898 -7.568 15.135 1.00 93.31 108 SER A C 1
ATOM 876 O O . SER A 1 108 ? -17.292 -6.726 14.343 1.00 93.31 108 SER A O 1
ATOM 878 N N . LYS A 1 109 ? -17.000 -7.396 16.462 1.00 95.44 109 LYS A N 1
ATOM 879 C CA . LYS A 1 109 ? -17.664 -6.234 17.083 1.00 95.44 109 LYS A CA 1
ATOM 880 C C . LYS A 1 109 ? -17.084 -4.905 16.590 1.00 95.44 109 LYS A C 1
ATOM 882 O O . LYS A 1 109 ? -17.825 -3.981 16.277 1.00 95.44 109 LYS A O 1
ATOM 887 N N . ILE A 1 110 ? -15.753 -4.796 16.513 1.00 93.31 110 ILE A N 1
ATOM 888 C CA . ILE A 1 110 ? -15.102 -3.579 16.004 1.00 93.31 110 ILE A CA 1
ATOM 889 C C . ILE A 1 110 ? -15.300 -3.451 14.492 1.00 93.31 110 ILE A C 1
ATOM 891 O O . ILE A 1 110 ? -15.527 -2.344 14.011 1.00 93.31 110 ILE A O 1
ATOM 895 N N . ALA A 1 111 ? -15.230 -4.551 13.743 1.00 93.75 111 ALA A N 1
ATOM 896 C CA . ALA A 1 111 ? -15.492 -4.536 12.309 1.00 93.75 111 ALA A CA 1
ATOM 897 C C . ALA A 1 111 ? -16.917 -4.049 11.991 1.00 93.75 111 ALA A C 1
ATOM 899 O O . ALA A 1 111 ? -17.094 -3.253 11.071 1.00 93.75 111 ALA A O 1
ATOM 900 N N . ASP A 1 112 ? -17.907 -4.448 12.787 1.00 95.38 112 ASP A N 1
ATOM 901 C CA . ASP A 1 112 ? -19.291 -4.002 12.640 1.00 95.38 112 ASP A CA 1
ATOM 902 C C . ASP A 1 112 ? -19.445 -2.524 12.993 1.00 95.38 112 ASP A C 1
ATOM 904 O O . ASP A 1 112 ? -20.073 -1.782 12.242 1.00 95.38 112 ASP A O 1
ATOM 908 N N . LEU A 1 113 ? -18.788 -2.049 14.059 1.00 95.25 113 LEU A N 1
ATOM 909 C CA . LEU A 1 113 ? -18.734 -0.614 14.364 1.00 95.25 113 LEU A CA 1
ATOM 910 C C . LEU A 1 113 ? -18.104 0.190 13.221 1.00 95.25 113 LEU A C 1
ATOM 912 O O . LEU A 1 113 ? -18.613 1.246 12.854 1.00 95.25 113 LEU A O 1
ATOM 916 N N . ILE A 1 114 ? -17.025 -0.314 12.621 1.00 94.06 114 ILE A N 1
ATOM 917 C CA . ILE A 1 114 ? -16.393 0.314 11.456 1.00 94.06 114 ILE A CA 1
ATOM 918 C C . ILE A 1 114 ? -17.371 0.354 10.277 1.00 94.06 114 ILE A C 1
ATOM 920 O O . ILE A 1 114 ? -17.525 1.406 9.661 1.00 94.06 114 ILE A O 1
ATOM 924 N N . LYS A 1 115 ? -18.080 -0.742 9.992 1.00 95.31 115 LYS A N 1
ATOM 925 C CA . LYS A 1 115 ? -19.089 -0.778 8.926 1.00 95.31 115 LYS A CA 1
ATOM 926 C C . LYS A 1 115 ? -20.247 0.183 9.193 1.00 95.31 115 LYS A C 1
ATOM 928 O O . LYS A 1 115 ? -20.721 0.813 8.256 1.00 95.31 115 LYS A O 1
ATOM 933 N N . ILE A 1 116 ? -20.671 0.342 10.444 1.00 96.38 116 ILE A N 1
ATOM 934 C CA . ILE A 1 116 ? -21.704 1.315 10.826 1.00 96.38 116 ILE A CA 1
ATOM 935 C C . ILE A 1 116 ? -21.201 2.750 10.612 1.00 96.38 116 ILE A C 1
ATOM 937 O O . ILE A 1 116 ? -21.924 3.575 10.061 1.00 96.38 116 ILE A O 1
ATOM 941 N N . CYS A 1 117 ? -19.963 3.058 11.007 1.00 93.75 117 CYS A N 1
ATOM 942 C CA . CYS A 1 117 ? -19.411 4.409 10.880 1.00 93.75 117 CYS A CA 1
ATOM 943 C C . CYS A 1 117 ? -19.053 4.801 9.437 1.00 93.75 117 CYS A C 1
ATOM 945 O O . CYS A 1 117 ? -19.251 5.952 9.057 1.00 93.75 117 CYS A O 1
ATOM 947 N N . PHE A 1 118 ? -18.486 3.881 8.652 1.00 92.19 118 PHE A N 1
ATOM 948 C CA . PHE A 1 118 ? -17.949 4.161 7.313 1.00 92.19 118 PHE A CA 1
ATOM 949 C C . PHE A 1 118 ? -18.821 3.619 6.171 1.00 92.19 118 PHE A C 1
ATOM 951 O O . PHE A 1 118 ? -18.547 3.907 5.009 1.00 92.19 118 PHE A O 1
ATOM 958 N N . GLY A 1 119 ? -19.835 2.802 6.467 1.00 93.94 119 GLY A N 1
ATOM 959 C CA . GLY A 1 119 ? -20.669 2.109 5.476 1.00 93.94 119 GLY A CA 1
ATOM 960 C C . GLY A 1 119 ? -19.990 0.910 4.802 1.00 93.94 119 GLY A C 1
ATOM 961 O O . GLY A 1 119 ? -20.652 0.127 4.124 1.00 93.94 119 GLY A O 1
ATOM 962 N N . VAL A 1 120 ? -18.680 0.734 4.993 1.00 93.38 120 VAL A N 1
ATOM 963 C CA . VAL A 1 120 ? -17.866 -0.319 4.373 1.00 93.38 120 VAL A CA 1
ATOM 964 C C . VAL A 1 120 ? -16.841 -0.871 5.361 1.00 93.38 120 VAL A C 1
ATOM 966 O O . VAL A 1 120 ? -16.429 -0.187 6.298 1.00 93.38 120 VAL A O 1
ATOM 969 N N . TYR A 1 121 ? -16.394 -2.108 5.135 1.00 91.69 121 TYR A N 1
ATOM 970 C CA . TYR A 1 121 ? -15.209 -2.628 5.815 1.00 91.69 121 TYR A CA 1
ATOM 971 C C . TYR A 1 121 ? -13.950 -2.007 5.215 1.00 91.69 121 TYR A C 1
ATOM 973 O O . TYR A 1 121 ? -13.862 -1.798 4.003 1.00 91.69 121 TYR A O 1
ATOM 981 N N . LEU A 1 122 ? -12.946 -1.745 6.051 1.00 89.94 122 LEU A N 1
ATOM 982 C CA . LEU A 1 122 ? -11.688 -1.199 5.561 1.00 89.94 122 LEU A CA 1
ATOM 983 C C . LEU A 1 122 ? -10.911 -2.272 4.805 1.00 89.94 122 LEU A C 1
ATOM 985 O O . LEU A 1 122 ? -10.641 -3.355 5.333 1.00 89.94 122 LEU A O 1
ATOM 989 N N . LEU A 1 123 ? -10.490 -1.926 3.593 1.00 87.44 123 LEU A N 1
ATOM 990 C CA . LEU A 1 123 ? -9.487 -2.667 2.843 1.00 87.44 123 LEU A CA 1
ATOM 991 C C . LEU A 1 123 ? -8.182 -2.649 3.644 1.00 87.44 123 LEU A C 1
ATOM 993 O O . LEU A 1 123 ? -7.590 -1.595 3.870 1.00 87.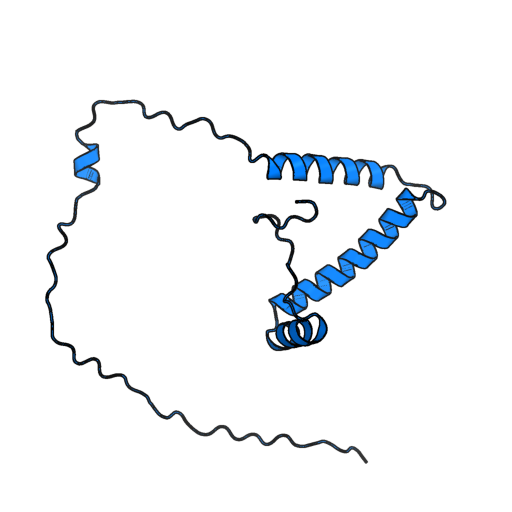44 123 LEU A O 1
ATOM 997 N N . THR A 1 124 ? -7.766 -3.822 4.117 1.00 85.38 124 THR A N 1
ATOM 998 C CA . THR A 1 124 ? -6.512 -3.974 4.858 1.00 85.38 124 THR A CA 1
ATOM 999 C C . THR A 1 124 ? -5.400 -4.277 3.865 1.00 85.38 124 THR A C 1
ATOM 1001 O O . THR A 1 124 ? -5.520 -5.274 3.147 1.00 85.38 124 THR A O 1
ATOM 1004 N N . PRO A 1 125 ? -4.346 -3.448 3.792 1.00 80.81 125 PRO A N 1
ATOM 1005 C CA . PRO A 1 125 ? -3.249 -3.705 2.884 1.00 80.81 125 PRO A CA 1
ATOM 1006 C C . PRO A 1 125 ? -2.529 -4.993 3.285 1.00 80.81 125 PRO A C 1
ATOM 1008 O O . PRO A 1 125 ? -2.243 -5.225 4.462 1.00 80.81 125 PRO A O 1
ATOM 1011 N N . THR A 1 126 ? -2.243 -5.837 2.303 1.00 72.81 126 THR A N 1
ATOM 1012 C CA . THR A 1 126 ? -1.554 -7.119 2.483 1.00 72.81 126 THR A CA 1
ATOM 1013 C C . THR A 1 126 ? -0.461 -7.234 1.437 1.00 72.81 126 THR A C 1
ATOM 1015 O O . THR A 1 126 ? -0.746 -7.069 0.255 1.00 72.81 126 THR A O 1
ATOM 1018 N N . GLU A 1 127 ? 0.763 -7.574 1.844 1.00 63.34 127 GLU A N 1
ATOM 1019 C CA . GLU A 1 127 ? 1.900 -7.701 0.916 1.00 63.34 127 GLU A CA 1
ATOM 1020 C C . GLU A 1 127 ? 1.686 -8.767 -0.172 1.00 63.34 127 GLU A C 1
ATOM 1022 O O . GLU A 1 127 ? 2.260 -8.667 -1.253 1.00 63.34 127 GLU A O 1
ATOM 1027 N N . THR A 1 128 ? 0.850 -9.776 0.090 1.00 60.66 128 THR A N 1
ATOM 1028 C CA . THR A 1 128 ? 0.665 -10.954 -0.774 1.00 60.66 128 THR A CA 1
ATOM 1029 C C . THR A 1 128 ? -0.561 -10.900 -1.688 1.00 60.66 128 THR A C 1
ATOM 1031 O O . THR A 1 128 ? -0.752 -11.809 -2.495 1.00 60.66 128 THR A O 1
ATOM 1034 N N . ARG A 1 129 ? -1.405 -9.865 -1.600 1.00 56.53 129 ARG A N 1
ATOM 1035 C CA . ARG A 1 129 ? -2.567 -9.686 -2.496 1.00 56.53 129 ARG A CA 1
ATOM 1036 C C . ARG A 1 129 ? -2.536 -8.303 -3.135 1.00 56.53 129 ARG A C 1
ATOM 1038 O O . ARG A 1 129 ? -1.758 -7.453 -2.724 1.00 56.53 129 ARG A O 1
ATOM 1045 N N . TRP A 1 130 ? -3.392 -8.080 -4.132 1.00 56.75 130 TRP A N 1
ATOM 1046 C CA . TRP A 1 130 ? -3.488 -6.866 -4.965 1.00 56.75 130 TRP A CA 1
ATOM 1047 C C . TRP A 1 130 ? -3.910 -5.589 -4.204 1.00 56.75 130 TRP A C 1
ATOM 1049 O O . TRP A 1 130 ? -4.460 -4.669 -4.786 1.00 56.75 130 TRP A O 1
ATOM 1059 N N . ASN A 1 131 ? -3.695 -5.548 -2.894 1.00 59.53 131 ASN A N 1
ATOM 1060 C CA . ASN A 1 131 ? -3.950 -4.422 -2.015 1.00 59.53 131 ASN A CA 1
ATOM 1061 C C . ASN A 1 131 ? -2.634 -4.092 -1.303 1.00 59.53 131 ASN A C 1
ATOM 1063 O O . ASN A 1 131 ? -2.514 -4.241 -0.084 1.00 59.53 131 ASN A O 1
ATOM 1067 N N . SER A 1 132 ? -1.597 -3.776 -2.080 1.00 67.50 132 SER A N 1
ATOM 1068 C CA . SER A 1 132 ? -0.366 -3.250 -1.497 1.00 67.50 132 SER A CA 1
ATOM 1069 C C . SER A 1 132 ? -0.561 -1.762 -1.221 1.00 67.50 132 SER A C 1
ATOM 1071 O O . SER A 1 132 ? -1.469 -1.119 -1.733 1.00 67.50 132 SER A O 1
ATOM 1073 N N . THR A 1 133 ? 0.302 -1.165 -0.406 1.00 68.88 133 THR A N 1
ATOM 1074 C CA . THR A 1 133 ? 0.181 0.259 -0.059 1.00 68.88 133 THR A CA 1
ATOM 1075 C C . THR A 1 133 ? 0.273 1.211 -1.258 1.00 68.88 133 THR A C 1
ATOM 1077 O O . THR A 1 133 ? -0.051 2.387 -1.107 1.00 68.88 133 THR A O 1
ATOM 1080 N N . PHE A 1 134 ? 0.739 0.732 -2.417 1.00 65.88 134 PHE A N 1
ATOM 1081 C CA . PHE A 1 134 ? 0.979 1.528 -3.622 1.00 65.88 134 PHE A CA 1
ATOM 1082 C C . PHE A 1 134 ? 0.433 0.876 -4.910 1.00 65.88 134 PHE A C 1
ATOM 1084 O O . PHE A 1 134 ? 0.840 1.289 -5.997 1.00 65.88 134 PHE A O 1
ATOM 1091 N N . CYS A 1 135 ? -0.439 -0.137 -4.816 1.00 57.06 135 CYS A N 1
ATOM 1092 C CA . CYS A 1 135 ? -1.082 -0.795 -5.964 1.00 57.06 135 CYS A CA 1
ATOM 1093 C C . CYS A 1 135 ? -2.593 -0.874 -5.800 1.00 57.06 135 CYS A C 1
ATOM 1095 O O . CYS A 1 135 ? -3.044 -1.065 -4.651 1.00 57.06 135 CYS A O 1
#

Secondary structure (DSSP, 8-state):
-----------------------------------HHHHHSS-------PPP-PPPHHHHHHHHHHHHHHHHHHH---TTSHHHHHHHHHHHHHHHHHHHHHHHHH-HHHHHHHHHHHSS-----BTTTTB-TT-

Sequence (135 aa):
MLHSTFIPDEVDDLENCTMRNEDENNDFQDISHFNIAEVFEETEDEVYLLPKHHRCAAHTLNLIATNDIQKAISGAKNAVSSLWKYKQKSRTTFAKLTTLWNKQSRSSKIADLIKICFGVYLLTPTETRWNSTFC

Organism: Aphis craccivora (NCBI:txid307492)

Radius of gyration: 28.87 Å; chains: 1; bounding box: 49×69×69 Å

Foldseek 3Di:
DDDDDDDDDDDDDDDDPPPPPPDPDPPVPPPPPDDPVVVVVPDDPPPDDDPDDDDDPLVVVLVVVVVVLVVQLVPPPDPPDPSVVVNVVVVVVVVVVVVLLVCLVPDPVSQVVCCVVPVDGDDDADPPDPRHPRD